Protein AF-A0A969EP41-F1 (afdb_monomer)

Structure (mmCIF, N/CA/C/O backbone):
data_AF-A0A969EP41-F1
#
_entry.id   AF-A0A969EP41-F1
#
loop_
_atom_site.group_PDB
_atom_site.id
_atom_site.type_symbol
_atom_site.label_atom_id
_atom_site.label_alt_id
_atom_site.label_comp_id
_atom_site.label_asym_id
_atom_site.label_entity_id
_atom_site.label_seq_id
_atom_site.pdbx_PDB_ins_code
_atom_site.Cartn_x
_atom_site.Cartn_y
_atom_site.Cartn_z
_atom_site.occupancy
_atom_site.B_iso_or_equiv
_atom_site.auth_seq_id
_atom_site.auth_comp_id
_atom_site.auth_asym_id
_atom_site.auth_atom_id
_atom_site.pdbx_PDB_model_num
ATOM 1 N N . MET A 1 1 ? 25.577 -74.119 0.176 1.00 43.66 1 MET A N 1
ATOM 2 C CA . MET A 1 1 ? 25.840 -73.983 -1.274 1.00 43.66 1 MET A CA 1
ATOM 3 C C . MET A 1 1 ? 24.649 -73.239 -1.856 1.00 43.66 1 MET A C 1
ATOM 5 O O . MET A 1 1 ? 23.566 -73.779 -1.738 1.00 43.66 1 MET A O 1
ATOM 9 N N . THR A 1 2 ? 24.688 -72.009 -2.362 1.00 47.88 2 THR A N 1
ATOM 10 C CA . THR A 1 2 ? 25.761 -71.086 -2.779 1.00 47.88 2 THR A CA 1
ATOM 11 C C . THR A 1 2 ? 25.109 -69.723 -3.093 1.00 47.88 2 THR A C 1
ATOM 13 O O . THR A 1 2 ? 24.023 -69.723 -3.662 1.00 47.88 2 THR A O 1
ATOM 16 N N . SER A 1 3 ? 25.811 -68.624 -2.759 1.00 49.38 3 SER A N 1
ATOM 17 C CA . SER A 1 3 ? 25.775 -67.254 -3.342 1.00 49.38 3 SER A CA 1
ATOM 18 C C . SER A 1 3 ? 24.434 -66.485 -3.396 1.00 49.38 3 SER A C 1
ATOM 20 O O . SER A 1 3 ? 23.527 -66.889 -4.106 1.00 49.38 3 SER A O 1
ATOM 22 N N . THR A 1 4 ? 24.200 -65.401 -2.642 1.00 57.12 4 THR A N 1
ATOM 23 C CA . THR A 1 4 ? 24.853 -64.065 -2.693 1.00 57.12 4 THR A CA 1
ATOM 24 C C . THR A 1 4 ? 24.477 -63.278 -3.964 1.00 57.12 4 THR A C 1
ATOM 26 O O . THR A 1 4 ? 24.918 -63.620 -5.052 1.00 57.12 4 THR A O 1
ATOM 29 N N . THR A 1 5 ? 23.698 -62.205 -3.740 1.00 60.78 5 THR A N 1
ATOM 30 C CA . THR A 1 5 ? 23.796 -60.851 -4.338 1.00 60.78 5 THR A CA 1
ATOM 31 C C . THR A 1 5 ? 23.328 -60.553 -5.774 1.00 60.78 5 THR A C 1
ATOM 33 O O . THR A 1 5 ? 23.633 -61.255 -6.723 1.00 60.78 5 THR A O 1
ATOM 36 N N . GLU A 1 6 ? 22.721 -59.360 -5.874 1.00 58.88 6 GLU A N 1
ATOM 37 C CA . GLU A 1 6 ? 22.673 -58.444 -7.031 1.00 58.88 6 GLU A CA 1
ATOM 38 C C . GLU A 1 6 ? 21.491 -58.543 -8.008 1.00 58.88 6 GLU A C 1
ATOM 40 O O . GLU A 1 6 ? 21.561 -59.180 -9.048 1.00 58.88 6 GLU A O 1
ATOM 45 N N . SER A 1 7 ? 20.448 -57.748 -7.738 1.00 52.47 7 SER A N 1
ATOM 46 C CA . SER A 1 7 ? 19.975 -56.747 -8.714 1.00 52.47 7 SER A CA 1
ATOM 47 C C . SER A 1 7 ? 19.085 -55.706 -8.027 1.00 52.47 7 SER A C 1
ATOM 49 O O . SER A 1 7 ? 17.896 -55.550 -8.307 1.00 52.47 7 SER A O 1
ATOM 51 N N . PHE A 1 8 ? 19.695 -54.947 -7.116 1.00 61.31 8 PHE A N 1
ATOM 52 C CA . PHE A 1 8 ? 19.355 -53.536 -6.983 1.00 61.31 8 PHE A CA 1
ATOM 53 C C . PHE A 1 8 ? 19.755 -52.868 -8.309 1.00 61.31 8 PHE A C 1
ATOM 55 O O . PHE A 1 8 ? 20.873 -52.392 -8.473 1.00 61.31 8 PHE A O 1
ATOM 62 N N . SER A 1 9 ? 18.870 -52.917 -9.302 1.00 52.03 9 SER A N 1
ATOM 63 C CA . SER A 1 9 ? 19.059 -52.264 -10.597 1.00 52.03 9 SER A CA 1
ATOM 64 C C . SER A 1 9 ? 18.067 -51.118 -10.702 1.00 52.03 9 SER A C 1
ATOM 66 O O . SER A 1 9 ? 16.950 -51.266 -11.182 1.00 52.03 9 SER A O 1
ATOM 68 N N . ALA A 1 10 ? 18.506 -50.004 -10.120 1.00 52.06 10 ALA A N 1
ATOM 69 C CA . ALA A 1 10 ? 18.335 -48.635 -10.579 1.00 52.06 10 ALA A CA 1
ATOM 70 C C . ALA A 1 10 ? 17.121 -48.326 -11.477 1.00 52.06 10 ALA A C 1
ATOM 72 O O . ALA A 1 10 ? 17.062 -48.703 -12.642 1.00 52.06 10 ALA A O 1
ATOM 73 N N . 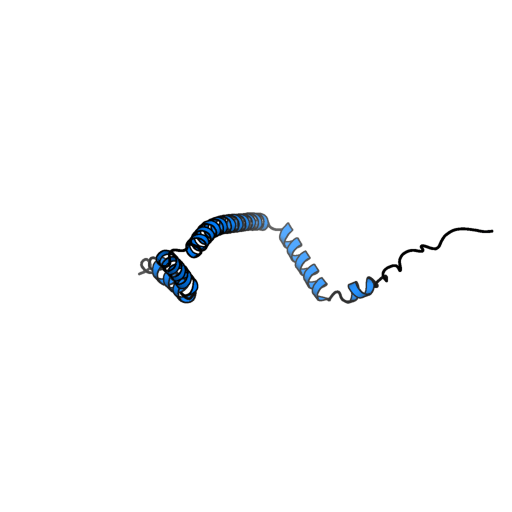THR A 1 11 ? 16.262 -47.456 -10.944 1.00 54.47 11 THR A N 1
ATOM 74 C CA . THR A 1 11 ? 15.884 -46.214 -11.630 1.00 54.47 11 THR A CA 1
ATOM 75 C C . THR A 1 11 ? 15.361 -46.395 -13.054 1.00 54.47 11 THR A C 1
ATOM 77 O O . THR A 1 11 ? 16.093 -46.242 -14.031 1.00 54.47 11 THR A O 1
ATOM 80 N N . GLY A 1 12 ? 14.047 -46.599 -13.173 1.00 50.59 12 GLY A N 1
ATOM 81 C CA . GLY A 1 12 ? 13.323 -46.256 -14.394 1.00 50.59 12 GLY A CA 1
ATOM 82 C C . GLY A 1 12 ? 13.562 -44.779 -14.703 1.00 50.59 12 GLY A C 1
ATOM 83 O O . GLY A 1 12 ? 12.968 -43.900 -14.079 1.00 50.59 12 GLY A O 1
ATOM 84 N N . ALA A 1 13 ? 14.508 -44.521 -15.605 1.00 59.84 13 ALA A N 1
ATOM 85 C CA . ALA A 1 13 ? 14.899 -43.194 -16.037 1.00 59.84 13 ALA A CA 1
ATOM 86 C C . ALA A 1 13 ? 13.652 -42.408 -16.480 1.00 59.84 13 ALA A C 1
ATOM 88 O O . ALA A 1 13 ? 12.840 -42.939 -17.246 1.00 59.84 13 ALA A O 1
ATOM 89 N N . PRO A 1 14 ? 13.465 -41.158 -16.018 1.00 55.06 14 PRO A N 1
ATOM 90 C CA . PRO A 1 14 ? 12.343 -40.351 -16.458 1.00 55.06 14 PRO A CA 1
ATOM 91 C C . PRO A 1 14 ? 12.447 -40.156 -17.968 1.00 55.06 14 PRO A C 1
ATOM 93 O O . PRO A 1 14 ? 13.471 -39.710 -18.488 1.00 55.06 14 PRO A O 1
ATOM 96 N N . ALA A 1 15 ? 11.367 -40.533 -18.651 1.00 59.50 15 ALA A N 1
ATOM 97 C CA . ALA A 1 15 ? 11.168 -40.381 -20.077 1.00 59.50 15 ALA A CA 1
ATOM 98 C C . ALA A 1 15 ? 11.747 -39.050 -20.570 1.00 59.50 15 ALA A C 1
ATOM 100 O O . ALA A 1 15 ? 11.365 -37.974 -20.100 1.00 59.50 15 ALA A O 1
ATOM 101 N N . SER A 1 16 ? 12.649 -39.131 -21.543 1.00 59.22 16 SER A N 1
ATOM 102 C CA . SER A 1 16 ? 13.111 -38.001 -22.334 1.00 59.22 16 SER A CA 1
ATOM 103 C C . SER A 1 16 ? 11.921 -37.419 -23.104 1.00 59.22 16 SER A C 1
ATOM 105 O O . SER A 1 16 ? 11.683 -37.710 -24.274 1.00 59.22 16 SER A O 1
ATOM 107 N N . ARG A 1 17 ? 11.119 -36.585 -22.430 1.00 61.53 17 ARG A N 1
ATOM 108 C CA . ARG A 1 17 ? 10.089 -35.759 -23.059 1.00 61.53 17 ARG A CA 1
ATOM 109 C C . ARG A 1 17 ? 10.796 -34.814 -24.024 1.00 61.53 17 ARG A C 1
ATOM 111 O O . ARG A 1 17 ? 11.394 -33.817 -23.638 1.00 61.53 17 ARG A O 1
ATOM 118 N N . SER A 1 18 ? 10.770 -35.229 -25.282 1.00 60.41 18 SER A N 1
ATOM 119 C CA . SER A 1 18 ? 11.241 -34.565 -26.488 1.00 60.41 18 SER A CA 1
ATOM 120 C C . SER A 1 18 ? 11.282 -33.036 -26.375 1.00 60.41 18 SER A C 1
ATOM 122 O O . SER A 1 18 ? 10.255 -32.370 -26.508 1.00 60.41 18 SER A O 1
ATOM 124 N N . ARG A 1 19 ? 12.489 -32.474 -26.204 1.00 61.19 19 ARG A N 1
ATOM 125 C CA . ARG A 1 19 ? 12.775 -31.026 -26.304 1.00 61.19 19 ARG A CA 1
ATOM 126 C C . ARG A 1 19 ? 12.154 -30.390 -27.553 1.00 61.19 19 ARG A C 1
ATOM 128 O O . ARG A 1 19 ? 11.793 -29.223 -27.529 1.00 61.19 19 ARG A O 1
ATOM 135 N N . SER A 1 20 ? 11.979 -31.159 -28.626 1.00 58.56 20 SER A N 1
ATOM 136 C CA . SER A 1 20 ? 11.368 -30.688 -29.870 1.00 58.56 20 SER A CA 1
ATOM 137 C C . SER A 1 20 ? 9.868 -30.381 -29.772 1.00 58.56 20 SER A C 1
ATOM 139 O O . SER A 1 20 ? 9.412 -29.515 -30.507 1.00 58.56 20 SER A O 1
ATOM 141 N N . LYS A 1 21 ? 9.101 -31.004 -28.858 1.00 57.75 21 LYS A N 1
ATOM 142 C CA . LYS A 1 21 ? 7.691 -30.617 -28.629 1.00 57.75 21 LYS A CA 1
ATOM 143 C C . LYS A 1 21 ? 7.580 -29.312 -27.833 1.00 57.75 21 LYS A C 1
ATOM 145 O O . LYS A 1 21 ? 6.736 -28.493 -28.160 1.00 57.75 21 LYS A O 1
ATOM 150 N N . LEU A 1 22 ? 8.500 -29.076 -26.891 1.00 60.62 22 LEU A N 1
ATOM 151 C CA . LEU A 1 22 ? 8.614 -27.801 -26.163 1.00 60.62 22 LEU A CA 1
ATOM 152 C C . LEU A 1 22 ? 8.978 -26.634 -27.091 1.00 60.62 22 LEU A C 1
ATOM 154 O O . LEU A 1 22 ? 8.510 -25.523 -26.890 1.00 60.62 22 LEU A O 1
ATOM 158 N N . LEU A 1 23 ? 9.801 -26.894 -28.113 1.00 59.53 23 LEU A N 1
ATOM 159 C CA . LEU A 1 23 ? 10.196 -25.900 -29.115 1.00 59.53 23 LEU A CA 1
ATOM 160 C C . LEU A 1 23 ? 9.121 -25.675 -30.194 1.00 59.53 23 LEU A C 1
ATOM 162 O O . LEU A 1 23 ? 9.092 -24.608 -30.793 1.00 59.53 23 LEU A O 1
ATOM 166 N N . ALA A 1 24 ? 8.245 -26.657 -30.436 1.00 62.44 24 ALA A N 1
ATOM 167 C CA . ALA A 1 24 ? 7.124 -26.547 -31.375 1.00 62.44 24 ALA A CA 1
ATOM 168 C C . ALA A 1 24 ? 5.872 -25.897 -30.754 1.00 62.44 24 ALA A C 1
ATOM 170 O O . ALA A 1 24 ? 5.048 -25.346 -31.477 1.00 62.44 24 ALA A O 1
ATOM 171 N N . GLU A 1 25 ? 5.741 -25.927 -29.425 1.00 66.94 25 GLU A N 1
ATOM 172 C CA . GLU A 1 25 ? 4.751 -25.140 -28.676 1.00 66.94 25 GLU A CA 1
ATOM 173 C C . GLU A 1 25 ? 5.189 -23.686 -28.460 1.00 66.94 25 GLU A C 1
ATOM 175 O O . GLU A 1 25 ? 4.396 -22.893 -27.953 1.00 66.94 25 GLU A O 1
ATOM 180 N N . LEU A 1 26 ? 6.420 -23.314 -28.849 1.00 67.06 26 LEU A N 1
ATOM 181 C CA . LEU A 1 26 ? 6.855 -21.924 -28.791 1.00 67.06 26 LEU A CA 1
ATOM 182 C C . LEU A 1 26 ? 6.025 -21.109 -29.780 1.00 67.06 26 LEU A C 1
ATOM 184 O O . LEU A 1 26 ? 6.107 -21.300 -30.996 1.00 67.06 26 LEU A O 1
ATOM 188 N N . PRO A 1 27 ? 5.205 -20.193 -29.274 1.00 80.81 27 PRO A N 1
ATOM 189 C CA . PRO A 1 27 ? 4.239 -19.538 -30.113 1.00 80.81 27 PRO A CA 1
ATOM 190 C C . PRO A 1 27 ? 4.929 -18.408 -30.893 1.00 80.81 27 PRO A C 1
ATOM 192 O O . PRO A 1 27 ? 5.805 -17.720 -30.379 1.00 80.81 27 PRO A O 1
ATOM 195 N N . TRP A 1 28 ? 4.557 -18.212 -32.159 1.00 77.06 28 TRP A N 1
ATOM 196 C CA . TRP A 1 28 ? 5.241 -17.310 -33.104 1.00 77.06 28 TRP A CA 1
ATOM 197 C C . TRP A 1 28 ? 5.342 -15.843 -32.638 1.00 77.06 28 TRP A C 1
ATOM 199 O O . TRP A 1 28 ? 6.249 -15.122 -33.048 1.00 77.06 28 TRP A O 1
ATOM 209 N N . TRP A 1 29 ? 4.468 -15.406 -31.728 1.00 80.25 29 TRP A N 1
ATOM 210 C CA . TRP A 1 29 ? 4.566 -14.097 -31.075 1.00 80.25 29 TRP A CA 1
ATOM 211 C C . TRP A 1 29 ? 5.815 -13.951 -30.194 1.00 80.25 29 TRP A C 1
ATOM 213 O O . TRP A 1 29 ? 6.258 -12.830 -29.969 1.00 80.25 29 TRP A O 1
ATOM 223 N N . ALA A 1 30 ? 6.445 -15.045 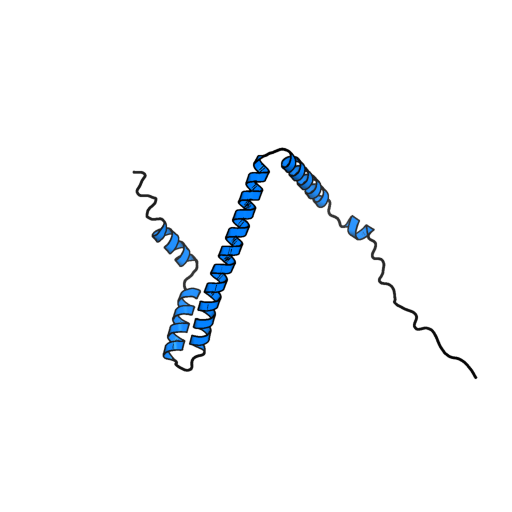-29.758 1.00 80.69 30 ALA A N 1
ATOM 224 C CA . ALA A 1 30 ? 7.743 -15.009 -29.088 1.00 80.69 30 ALA A CA 1
ATOM 225 C C . ALA A 1 30 ? 8.827 -14.405 -29.992 1.00 80.69 30 ALA A C 1
ATOM 227 O O . ALA A 1 30 ? 9.658 -13.639 -29.515 1.00 80.69 30 ALA A O 1
ATOM 228 N N . PHE A 1 31 ? 8.780 -14.656 -31.305 1.00 84.75 31 PHE A N 1
ATOM 229 C CA . PHE A 1 31 ? 9.674 -13.991 -32.254 1.00 84.75 31 PHE A CA 1
ATOM 230 C C . PHE A 1 31 ? 9.364 -12.500 -32.392 1.00 84.75 31 PHE A C 1
ATOM 232 O O . PHE A 1 31 ? 10.297 -11.710 -32.484 1.00 84.75 31 PHE A O 1
ATOM 239 N N . LEU A 1 32 ? 8.088 -12.093 -32.343 1.00 82.69 32 LEU A N 1
ATOM 240 C CA . LEU A 1 32 ? 7.719 -10.671 -32.299 1.00 82.69 32 LEU A CA 1
ATOM 241 C C . LEU A 1 32 ? 8.214 -9.995 -31.016 1.00 82.69 32 LEU A C 1
ATOM 243 O O . LEU A 1 32 ? 8.721 -8.882 -31.087 1.00 82.69 32 LEU A O 1
ATOM 247 N N . ILE A 1 33 ? 8.126 -10.665 -29.864 1.00 83.12 33 ILE A N 1
ATOM 248 C CA . ILE A 1 33 ? 8.677 -10.169 -28.595 1.00 83.12 33 ILE A CA 1
ATOM 249 C C . ILE A 1 33 ? 10.201 -10.083 -28.659 1.00 83.12 33 ILE A C 1
ATOM 251 O O . ILE A 1 33 ? 10.765 -9.100 -28.191 1.00 83.12 33 ILE A O 1
ATOM 255 N N . ILE A 1 34 ? 10.873 -11.067 -29.261 1.00 84.44 34 ILE A N 1
ATOM 256 C CA . ILE A 1 34 ? 12.327 -11.037 -29.452 1.00 84.44 34 ILE A CA 1
ATOM 257 C C . ILE A 1 34 ? 12.713 -9.890 -30.393 1.00 84.44 34 ILE A C 1
ATOM 259 O O . ILE A 1 34 ? 13.608 -9.125 -30.061 1.00 84.44 34 ILE A O 1
ATOM 263 N N . LEU A 1 35 ? 12.017 -9.708 -31.518 1.00 84.25 35 LEU A N 1
ATOM 264 C CA . LEU A 1 35 ? 12.265 -8.617 -32.464 1.00 84.25 35 LEU A CA 1
ATOM 265 C C . LEU A 1 35 ? 12.005 -7.244 -31.826 1.00 84.25 35 LEU A C 1
ATOM 267 O O . LEU A 1 35 ? 12.813 -6.332 -31.977 1.00 84.25 35 LEU A O 1
ATOM 271 N N . ALA A 1 36 ? 10.910 -7.102 -31.078 1.00 81.06 36 ALA A N 1
ATOM 272 C CA . ALA A 1 36 ? 10.576 -5.881 -30.351 1.00 81.06 36 ALA A CA 1
ATOM 273 C C . ALA A 1 36 ? 11.576 -5.600 -29.220 1.00 81.06 36 ALA A C 1
ATOM 275 O O . ALA A 1 36 ? 11.991 -4.459 -29.036 1.00 81.06 36 ALA A O 1
ATOM 276 N N . GLY A 1 37 ? 12.009 -6.636 -28.499 1.00 78.25 37 GLY A N 1
ATOM 277 C CA . GLY A 1 37 ? 13.040 -6.548 -27.469 1.00 78.25 37 GLY A CA 1
ATOM 278 C C . GLY A 1 37 ? 14.390 -6.142 -28.050 1.00 78.25 37 GLY A C 1
ATOM 279 O O . GLY A 1 37 ? 15.050 -5.262 -27.513 1.00 78.25 37 GLY A O 1
ATOM 280 N N . VAL A 1 38 ? 14.768 -6.705 -29.197 1.00 78.62 38 VAL A N 1
ATOM 281 C CA . VAL A 1 38 ? 15.969 -6.317 -29.942 1.00 78.62 38 VAL A CA 1
ATOM 282 C C . VAL A 1 38 ? 15.850 -4.874 -30.443 1.00 78.62 38 VAL A C 1
ATOM 284 O O . VAL A 1 38 ? 16.790 -4.107 -30.280 1.00 78.62 38 VAL A O 1
ATOM 287 N N . GLY A 1 39 ? 14.689 -4.457 -30.957 1.00 76.62 39 GLY A N 1
ATOM 288 C CA . GLY A 1 39 ? 14.413 -3.065 -31.327 1.00 76.62 39 GLY A CA 1
ATOM 289 C C . GLY A 1 39 ? 14.527 -2.096 -30.146 1.00 76.62 39 GLY A C 1
ATOM 290 O O . GLY A 1 39 ? 15.110 -1.023 -30.289 1.00 76.62 39 GLY A O 1
ATOM 291 N N . LEU A 1 40 ? 14.051 -2.487 -28.961 1.00 69.75 40 LEU A N 1
ATOM 292 C CA . LEU A 1 40 ? 14.269 -1.737 -27.722 1.00 69.75 40 LEU A CA 1
ATOM 293 C C . LEU A 1 40 ? 15.755 -1.656 -27.376 1.00 69.75 40 LEU A C 1
ATOM 295 O O . LEU A 1 40 ? 16.246 -0.562 -27.135 1.00 69.75 40 LEU A O 1
ATOM 299 N N . VAL A 1 41 ? 16.488 -2.771 -27.418 1.00 69.06 41 VAL A N 1
ATOM 300 C CA . VAL A 1 41 ? 17.932 -2.800 -27.133 1.00 69.06 41 VAL A CA 1
ATOM 301 C C . VAL A 1 41 ? 18.726 -1.949 -28.133 1.00 69.06 41 VAL A C 1
ATOM 303 O O . VAL A 1 41 ? 19.664 -1.263 -27.740 1.00 69.06 41 VAL A O 1
ATOM 306 N N . TYR A 1 42 ? 18.333 -1.921 -29.408 1.00 70.69 42 TYR A N 1
ATOM 307 C CA . TYR A 1 42 ? 18.942 -1.031 -30.397 1.00 70.69 42 TYR A CA 1
ATOM 308 C C . TYR A 1 42 ? 18.703 0.445 -30.059 1.00 70.69 42 TYR A C 1
ATOM 310 O O . TYR A 1 42 ? 19.650 1.223 -30.077 1.00 70.69 42 TYR A O 1
ATOM 318 N N . ASN A 1 43 ? 17.480 0.822 -29.666 1.00 61.84 43 ASN A N 1
ATOM 319 C CA . ASN A 1 43 ? 17.190 2.185 -29.205 1.00 61.84 43 ASN A CA 1
ATOM 320 C C . ASN A 1 43 ? 17.891 2.524 -27.871 1.00 61.84 43 ASN A C 1
ATOM 322 O O . ASN A 1 43 ? 18.250 3.674 -27.642 1.00 61.84 43 ASN A O 1
ATOM 326 N N . PHE A 1 44 ? 18.135 1.534 -27.007 1.00 59.84 44 PHE A N 1
ATOM 327 C CA . PHE A 1 44 ? 18.846 1.701 -25.73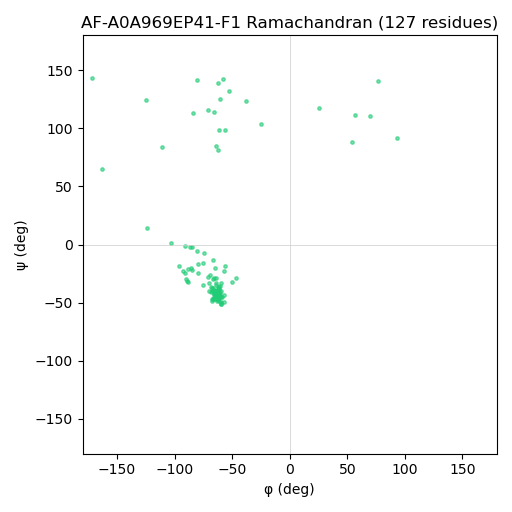2 1.00 59.84 44 PHE A CA 1
ATOM 328 C C . PHE A 1 44 ? 20.318 2.088 -25.899 1.00 59.84 44 PHE A C 1
ATOM 330 O O . PHE A 1 44 ? 20.879 2.713 -25.004 1.00 59.84 44 PHE A O 1
ATOM 337 N N . ILE A 1 45 ? 20.962 1.681 -26.996 1.00 60.06 45 ILE A N 1
ATOM 338 C CA . ILE A 1 45 ? 22.399 1.910 -27.209 1.00 60.06 45 ILE A CA 1
ATOM 339 C C . ILE A 1 45 ? 22.655 3.296 -27.830 1.00 60.06 45 ILE A C 1
ATOM 341 O O . ILE A 1 45 ? 23.762 3.817 -27.721 1.00 60.06 45 ILE A O 1
ATOM 345 N N . THR A 1 46 ? 21.648 3.917 -28.455 1.00 64.12 46 THR A N 1
ATOM 346 C CA . THR A 1 46 ? 21.832 5.109 -29.302 1.00 64.12 46 THR A CA 1
ATOM 347 C C . THR A 1 46 ? 21.591 6.458 -28.603 1.00 64.12 46 THR A C 1
ATOM 349 O O . THR A 1 46 ? 22.106 7.455 -29.099 1.00 64.12 46 THR A O 1
ATOM 352 N N . ASP A 1 47 ? 20.906 6.533 -27.451 1.00 52.41 47 ASP A N 1
ATOM 353 C CA . ASP A 1 47 ? 20.514 7.828 -26.852 1.00 52.41 47 ASP A CA 1
ATOM 354 C C . ASP A 1 47 ? 20.969 8.044 -25.388 1.00 52.41 47 ASP A C 1
ATOM 356 O O . ASP A 1 47 ? 20.582 7.307 -24.475 1.00 52.41 47 ASP A O 1
ATOM 360 N N . GLU A 1 48 ? 21.702 9.143 -25.127 1.00 59.66 48 GLU A N 1
ATOM 361 C CA . GLU A 1 48 ? 22.117 9.624 -23.784 1.00 59.66 48 GLU A CA 1
ATOM 362 C C . GLU A 1 48 ? 20.933 9.853 -22.821 1.00 59.66 48 GLU A C 1
ATOM 364 O O . GLU A 1 48 ? 21.088 9.890 -21.595 1.00 59.66 48 GLU A O 1
ATOM 369 N N . THR A 1 49 ? 19.724 9.973 -23.368 1.00 57.56 49 THR A N 1
ATOM 370 C CA . THR A 1 49 ? 18.465 10.140 -22.635 1.00 57.56 49 THR A CA 1
ATOM 371 C C . THR A 1 49 ? 18.121 8.917 -21.771 1.00 57.56 49 THR A C 1
ATOM 373 O O . THR A 1 49 ? 17.518 9.069 -20.705 1.00 57.56 49 THR A O 1
ATOM 376 N N . TYR A 1 50 ? 18.550 7.708 -22.154 1.00 56.09 50 TYR A N 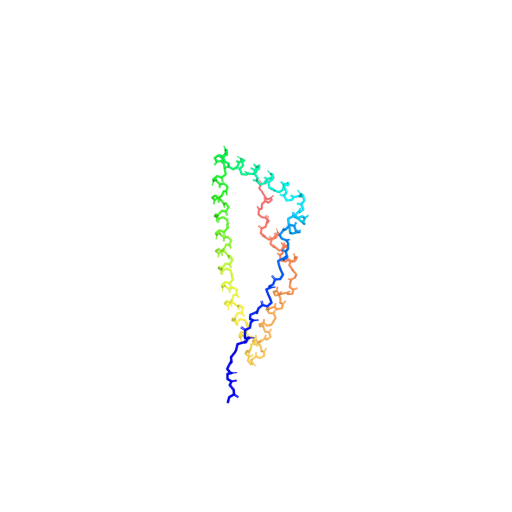1
ATOM 377 C CA . TYR A 1 50 ? 18.189 6.472 -21.451 1.00 56.09 50 TYR A CA 1
ATOM 378 C C . TYR A 1 50 ? 18.846 6.346 -20.060 1.00 56.09 50 TYR A C 1
ATOM 380 O O . TYR A 1 50 ? 18.206 5.896 -19.107 1.00 56.09 50 TYR A O 1
ATOM 388 N N . ASN A 1 51 ? 20.068 6.866 -19.887 1.00 59.78 51 ASN A N 1
ATOM 389 C CA . ASN A 1 51 ? 20.754 6.901 -18.586 1.00 59.78 51 ASN A CA 1
ATOM 390 C C . ASN A 1 51 ? 20.020 7.770 -17.552 1.00 59.78 51 ASN A C 1
ATOM 392 O O . ASN A 1 51 ? 19.998 7.440 -16.364 1.00 59.78 51 ASN A O 1
ATOM 396 N N . LYS A 1 52 ? 19.365 8.853 -17.993 1.00 60.16 52 LYS A N 1
ATOM 397 C CA . LYS A 1 52 ? 18.540 9.695 -17.112 1.00 60.16 52 LYS A CA 1
ATOM 398 C C . LYS A 1 52 ? 17.265 8.970 -16.688 1.00 60.16 52 LYS A C 1
ATOM 400 O O . LYS A 1 52 ? 16.893 9.029 -15.523 1.00 60.16 52 LYS A O 1
ATOM 405 N N . ILE A 1 53 ? 16.642 8.228 -17.603 1.00 63.94 53 ILE 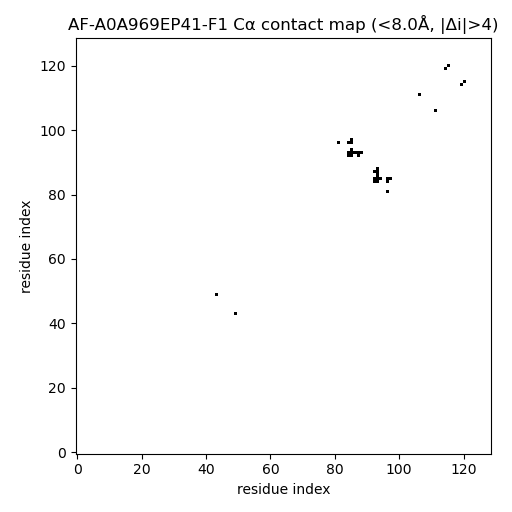A N 1
ATOM 406 C CA . ILE A 1 53 ? 15.415 7.474 -17.329 1.00 63.94 53 ILE A CA 1
ATOM 407 C C . ILE A 1 53 ? 15.690 6.336 -16.339 1.00 63.94 53 ILE A C 1
ATOM 409 O O . ILE A 1 53 ? 14.972 6.229 -15.351 1.00 63.94 53 ILE A O 1
ATOM 413 N N . ILE A 1 54 ? 16.745 5.531 -16.523 1.00 61.62 54 ILE A N 1
ATOM 414 C CA . ILE A 1 54 ? 17.079 4.464 -15.558 1.00 61.62 54 ILE A CA 1
ATOM 415 C C . ILE A 1 54 ? 17.434 5.047 -14.186 1.00 61.62 54 ILE A C 1
ATOM 417 O O . ILE A 1 54 ? 16.997 4.506 -13.171 1.00 61.62 54 ILE A O 1
ATOM 421 N N . GLY A 1 55 ? 18.183 6.155 -14.140 1.00 65.94 55 GLY A N 1
ATOM 422 C CA . GLY A 1 55 ? 18.513 6.836 -12.887 1.00 65.94 55 GLY A CA 1
ATOM 423 C C . GLY A 1 55 ? 17.262 7.292 -12.131 1.00 65.94 55 GLY A C 1
ATOM 424 O O . GLY A 1 55 ? 17.090 6.961 -10.958 1.00 65.94 55 GLY A O 1
ATOM 425 N N . THR A 1 56 ? 16.337 7.964 -12.819 1.00 69.12 56 THR A N 1
ATOM 426 C CA . THR A 1 56 ? 15.071 8.422 -12.229 1.00 69.12 56 THR A CA 1
ATOM 427 C C . THR A 1 56 ? 14.135 7.262 -11.864 1.00 69.12 56 THR A C 1
ATOM 429 O O . THR A 1 56 ? 13.489 7.306 -10.816 1.00 69.12 56 THR A O 1
ATOM 432 N N . LEU A 1 57 ? 14.075 6.191 -12.665 1.00 73.25 57 LEU A N 1
ATOM 433 C CA . LEU A 1 57 ? 13.285 4.994 -12.342 1.00 73.25 57 LEU A CA 1
ATOM 434 C C . LEU A 1 57 ? 13.842 4.266 -11.115 1.00 73.25 57 LEU A C 1
ATOM 436 O O . LEU A 1 57 ? 13.072 3.873 -10.240 1.00 73.25 57 LEU A O 1
ATOM 440 N N . GLY A 1 58 ? 15.163 4.111 -11.020 1.00 75.94 58 GLY A N 1
ATOM 441 C CA . GLY A 1 58 ? 15.818 3.504 -9.861 1.00 75.94 58 GLY A CA 1
ATOM 442 C C . GLY A 1 58 ? 15.577 4.300 -8.578 1.00 75.94 58 GLY A C 1
ATOM 443 O O . GLY A 1 58 ? 15.321 3.720 -7.521 1.00 75.94 58 GLY A O 1
ATOM 444 N N . GLU A 1 59 ? 15.577 5.629 -8.672 1.00 78.31 59 GLU A N 1
ATOM 445 C CA . GLU A 1 59 ? 15.261 6.509 -7.548 1.00 78.31 59 GLU A CA 1
ATOM 446 C C . GLU A 1 59 ? 13.786 6.407 -7.126 1.00 78.31 59 GLU A C 1
ATOM 448 O O . GLU A 1 59 ? 13.494 6.308 -5.932 1.00 78.31 59 GLU A O 1
ATOM 453 N N . GLY A 1 60 ? 12.863 6.303 -8.086 1.00 83.94 60 GLY A N 1
ATOM 454 C CA . GLY A 1 60 ? 11.449 6.022 -7.824 1.00 83.94 60 GLY A CA 1
ATOM 455 C C . GLY A 1 60 ? 11.227 4.669 -7.138 1.00 83.94 60 GLY A C 1
ATOM 456 O O . GLY A 1 60 ? 10.522 4.592 -6.129 1.00 83.94 60 GLY A O 1
ATOM 457 N N . VAL A 1 61 ? 11.881 3.602 -7.612 1.00 88.50 61 VAL A N 1
ATOM 458 C CA . VAL A 1 61 ? 11.828 2.272 -6.974 1.00 88.50 61 VAL A CA 1
ATOM 459 C C . VAL A 1 61 ? 12.348 2.345 -5.540 1.00 88.50 61 VAL A C 1
ATOM 461 O O . VAL A 1 61 ? 11.699 1.847 -4.621 1.00 88.50 61 VAL A O 1
ATOM 464 N N . ARG A 1 62 ? 13.469 3.032 -5.307 1.00 86.12 62 ARG A N 1
ATOM 465 C CA . ARG A 1 62 ? 14.008 3.220 -3.956 1.00 86.12 62 ARG A CA 1
ATOM 466 C C . ARG A 1 62 ? 13.039 3.987 -3.054 1.00 86.12 62 ARG A C 1
ATOM 468 O O . ARG A 1 62 ? 12.840 3.582 -1.910 1.00 86.12 62 ARG A O 1
ATOM 475 N N . LEU A 1 63 ? 12.411 5.051 -3.554 1.00 91.12 63 LEU A N 1
ATOM 476 C CA . LEU A 1 63 ? 11.425 5.821 -2.797 1.00 91.12 63 LEU A CA 1
ATOM 477 C 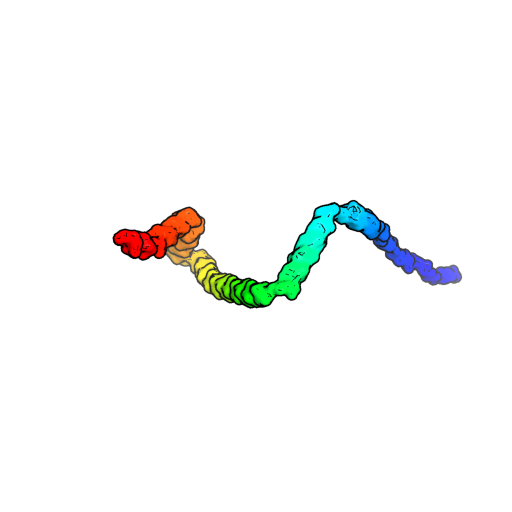C . LEU A 1 63 ? 10.204 4.970 -2.430 1.00 91.12 63 LEU A C 1
ATOM 479 O O . LEU A 1 63 ? 9.801 4.963 -1.271 1.00 91.12 63 LEU A O 1
ATOM 483 N N . THR A 1 64 ? 9.647 4.212 -3.380 1.00 93.88 64 THR A N 1
ATOM 484 C CA . THR A 1 64 ? 8.506 3.317 -3.112 1.00 93.88 64 THR A CA 1
ATOM 485 C C . THR A 1 64 ? 8.857 2.224 -2.107 1.00 93.88 64 THR A C 1
ATOM 487 O O . THR A 1 64 ? 8.060 1.951 -1.210 1.00 93.88 64 THR A O 1
ATOM 490 N N . ALA A 1 65 ? 10.058 1.646 -2.192 1.00 94.12 65 ALA A N 1
ATOM 491 C CA . ALA A 1 65 ? 10.529 0.642 -1.247 1.00 94.12 65 ALA A CA 1
ATOM 492 C C . ALA A 1 65 ? 10.649 1.217 0.172 1.00 94.12 65 ALA A C 1
ATOM 494 O O . ALA A 1 65 ? 10.111 0.640 1.117 1.00 94.12 65 ALA A O 1
ATOM 495 N N . ILE A 1 66 ? 11.292 2.381 0.321 1.00 94.06 66 ILE A N 1
ATOM 496 C CA . ILE A 1 66 ? 11.444 3.050 1.621 1.00 94.06 66 ILE A CA 1
ATOM 497 C C . ILE A 1 66 ? 10.077 3.459 2.181 1.00 94.06 66 ILE A C 1
ATOM 499 O O . ILE A 1 66 ? 9.807 3.209 3.353 1.00 94.06 66 ILE A O 1
ATOM 503 N N . ALA A 1 67 ? 9.206 4.046 1.356 1.00 95.06 67 ALA A N 1
ATOM 504 C CA . ALA A 1 67 ? 7.871 4.478 1.764 1.00 95.06 67 ALA A CA 1
ATOM 505 C C . ALA A 1 67 ? 6.981 3.300 2.181 1.00 95.06 67 ALA A C 1
ATOM 507 O O . ALA A 1 67 ? 6.277 3.379 3.185 1.00 95.06 67 ALA A O 1
ATOM 508 N N . THR A 1 68 ? 7.036 2.186 1.448 1.00 95.75 68 THR A N 1
ATOM 509 C CA . THR A 1 68 ? 6.274 0.977 1.789 1.00 95.75 68 THR A CA 1
ATOM 510 C C . THR A 1 68 ? 6.776 0.389 3.100 1.00 95.75 68 THR A C 1
ATOM 512 O O . THR A 1 68 ? 5.976 0.080 3.980 1.00 95.75 68 THR A O 1
ATOM 515 N N . LEU A 1 69 ? 8.096 0.271 3.266 1.00 97.00 69 LEU A N 1
ATOM 516 C CA . LEU A 1 69 ? 8.683 -0.311 4.468 1.00 97.00 69 LEU A CA 1
ATOM 517 C C . LEU A 1 69 ? 8.403 0.539 5.717 1.00 97.00 69 LEU A C 1
ATOM 519 O O . LEU A 1 69 ? 8.063 -0.008 6.769 1.00 97.00 69 LEU A O 1
ATOM 523 N N . SER A 1 70 ? 8.502 1.867 5.609 1.00 96.31 70 SER A N 1
ATOM 524 C CA . SER A 1 70 ? 8.222 2.778 6.722 1.00 96.31 70 SER A CA 1
ATOM 525 C C . SER A 1 70 ? 6.739 2.777 7.101 1.00 96.31 70 SER A C 1
ATOM 527 O O . SER A 1 70 ? 6.410 2.605 8.278 1.00 96.31 70 SER A O 1
ATOM 529 N N . ALA A 1 71 ? 5.840 2.870 6.117 1.00 95.88 71 ALA A N 1
ATOM 530 C CA . ALA A 1 71 ? 4.398 2.829 6.341 1.00 95.88 71 ALA A CA 1
ATOM 531 C C . ALA A 1 71 ? 3.958 1.490 6.945 1.00 95.88 71 ALA A C 1
ATOM 533 O O . ALA A 1 71 ? 3.190 1.466 7.908 1.00 95.88 71 ALA A O 1
ATOM 534 N N . TYR A 1 72 ? 4.483 0.376 6.430 1.00 96.19 72 TYR A N 1
ATOM 535 C CA . TYR A 1 72 ? 4.179 -0.956 6.946 1.00 96.19 72 TYR A CA 1
ATOM 536 C C . TYR A 1 72 ? 4.651 -1.126 8.392 1.00 96.19 72 TYR A C 1
ATOM 538 O O . TYR A 1 72 ? 3.908 -1.637 9.227 1.00 96.19 72 TYR A O 1
ATOM 546 N N . SER A 1 73 ? 5.844 -0.628 8.722 1.00 97.06 73 SER A N 1
ATOM 547 C CA . SER A 1 73 ? 6.365 -0.675 10.092 1.00 97.06 73 SER A CA 1
ATOM 548 C C . SER A 1 73 ? 5.458 0.078 11.073 1.00 97.06 73 SER A C 1
ATOM 550 O O . SER A 1 73 ? 5.118 -0.453 12.129 1.00 97.06 73 SER A O 1
ATOM 552 N N . MET A 1 74 ? 4.992 1.279 10.712 1.00 95.38 74 MET A N 1
ATOM 553 C CA . MET A 1 74 ? 4.036 2.037 11.532 1.00 95.38 74 MET A CA 1
ATOM 554 C C . MET A 1 74 ? 2.679 1.333 11.646 1.00 95.38 74 MET A C 1
ATOM 556 O O . MET A 1 74 ? 2.111 1.253 12.736 1.00 95.38 74 MET A O 1
ATOM 560 N N . ALA A 1 75 ? 2.171 0.791 10.537 1.00 93.88 75 ALA A N 1
ATOM 561 C CA . ALA A 1 75 ? 0.909 0.062 10.510 1.00 93.88 75 ALA A CA 1
ATOM 562 C C . ALA A 1 75 ? 0.946 -1.181 11.411 1.00 93.88 75 ALA A C 1
ATOM 564 O O . ALA A 1 75 ? -0.035 -1.458 12.098 1.00 93.88 75 ALA A O 1
ATOM 565 N N . LEU A 1 76 ? 2.075 -1.896 11.459 1.00 95.12 76 LEU A N 1
ATOM 566 C CA . LEU A 1 76 ? 2.265 -3.036 12.354 1.00 95.12 76 LEU A CA 1
ATOM 567 C C . LEU A 1 76 ? 2.225 -2.626 13.823 1.00 95.12 76 LEU A C 1
ATOM 569 O O . LEU A 1 76 ? 1.539 -3.282 14.601 1.00 95.12 76 LEU A O 1
ATOM 573 N N . VAL A 1 77 ? 2.917 -1.549 14.205 1.00 95.31 77 VAL A N 1
ATOM 574 C CA . VAL A 1 77 ? 2.907 -1.062 15.594 1.00 95.31 77 VAL A CA 1
ATOM 575 C C . VAL A 1 77 ? 1.482 -0.710 16.016 1.00 95.31 77 VAL A C 1
ATOM 577 O O . VAL A 1 77 ? 0.991 -1.231 17.014 1.00 95.31 77 VAL A O 1
ATOM 580 N N . LEU A 1 78 ? 0.785 0.102 15.217 1.00 90.12 78 LEU A N 1
ATOM 581 C CA . LEU A 1 78 ? -0.591 0.506 15.508 1.00 90.12 78 LEU A CA 1
ATOM 582 C C . LEU A 1 78 ? -1.548 -0.690 15.513 1.00 90.12 78 LEU A C 1
ATOM 584 O O . LEU A 1 78 ? -2.325 -0.856 16.452 1.00 90.12 78 LEU A O 1
ATOM 588 N N . GLY A 1 79 ? -1.463 -1.557 14.504 1.00 88.38 79 GLY A N 1
ATOM 589 C CA . GLY A 1 79 ? -2.291 -2.752 14.386 1.00 88.38 79 GLY A CA 1
ATOM 590 C C . GLY A 1 79 ? -2.094 -3.714 15.554 1.00 88.38 79 GLY A C 1
ATOM 591 O O . GLY A 1 79 ? -3.077 -4.223 16.093 1.00 88.38 79 GLY A O 1
ATOM 592 N N . LEU A 1 80 ? -0.850 -3.909 15.998 1.00 90.56 80 LEU A N 1
ATOM 593 C CA . LEU A 1 80 ? -0.528 -4.745 17.149 1.00 90.56 80 LEU A CA 1
ATOM 594 C C . LEU A 1 80 ? -1.065 -4.131 18.444 1.00 90.56 80 LEU A C 1
ATOM 596 O O . LEU A 1 80 ? -1.733 -4.825 19.207 1.00 90.56 80 LEU A O 1
ATOM 600 N N . THR A 1 81 ? -0.858 -2.832 18.677 1.00 87.25 81 THR A N 1
ATOM 601 C CA . THR A 1 81 ? -1.415 -2.144 19.851 1.00 87.25 81 THR A CA 1
ATOM 602 C C . THR A 1 81 ? -2.941 -2.240 19.882 1.00 87.25 81 THR A C 1
ATOM 604 O O . THR A 1 81 ? -3.515 -2.570 20.919 1.00 87.25 81 THR A O 1
ATOM 607 N N . THR A 1 82 ? -3.619 -2.018 18.752 1.00 84.31 82 THR A N 1
ATOM 608 C CA . THR A 1 82 ? -5.082 -2.137 18.660 1.00 84.31 82 THR A CA 1
ATOM 609 C C . THR A 1 82 ? -5.563 -3.581 18.840 1.00 84.31 82 THR A C 1
ATOM 611 O O . THR A 1 82 ? -6.587 -3.802 19.488 1.00 84.31 82 THR A O 1
ATOM 614 N N . ALA A 1 83 ? -4.841 -4.576 18.317 1.00 84.38 83 ALA A N 1
ATOM 615 C CA . ALA A 1 83 ? -5.169 -5.990 18.501 1.00 84.38 83 ALA A CA 1
ATOM 616 C C . ALA A 1 83 ? -5.041 -6.418 19.973 1.00 84.38 83 ALA A C 1
ATOM 618 O O . ALA A 1 83 ? -5.944 -7.056 20.515 1.00 84.38 83 ALA A O 1
ATOM 619 N N . LEU A 1 84 ? -3.966 -5.998 20.646 1.00 84.50 84 LEU A N 1
ATOM 620 C CA . LEU A 1 84 ? -3.766 -6.237 22.077 1.00 84.50 84 LEU A CA 1
ATOM 621 C C . LEU A 1 84 ? -4.841 -5.544 22.925 1.00 84.50 84 LEU A C 1
ATOM 623 O O . LEU A 1 84 ? -5.363 -6.134 23.869 1.00 84.50 84 LEU A O 1
ATOM 627 N N . MET A 1 85 ? -5.227 -4.321 22.556 1.00 80.25 85 MET A N 1
ATOM 628 C CA . MET A 1 85 ? -6.295 -3.575 23.225 1.00 80.25 85 MET A CA 1
ATOM 629 C C . MET A 1 85 ? -7.650 -4.296 23.144 1.00 80.25 85 MET A C 1
ATOM 631 O O . MET A 1 85 ? -8.397 -4.302 24.122 1.00 80.25 85 MET A O 1
ATOM 635 N N . GLN A 1 86 ? -7.952 -4.955 22.021 1.00 71.94 86 GLN A N 1
ATOM 636 C CA . GLN A 1 86 ? -9.178 -5.748 21.863 1.00 71.94 86 GLN A CA 1
ATOM 637 C C . GLN A 1 86 ? -9.185 -7.046 22.682 1.00 71.94 86 GLN A C 1
ATOM 639 O O . GLN A 1 86 ? -10.260 -7.502 23.074 1.00 71.94 86 GLN A O 1
ATOM 644 N N . LEU A 1 87 ? -8.015 -7.633 22.961 1.00 72.56 87 LEU A N 1
ATOM 645 C CA . LEU A 1 87 ? -7.895 -8.844 23.782 1.00 72.56 87 LEU A CA 1
ATOM 646 C C . LEU A 1 87 ? -8.073 -8.556 25.285 1.00 72.56 87 LEU A C 1
ATOM 648 O O . LEU A 1 87 ? -8.320 -9.468 26.075 1.00 72.56 87 LEU A O 1
ATOM 652 N N . SER A 1 88 ? -7.981 -7.286 25.688 1.00 71.88 88 SER A N 1
ATOM 653 C CA . SER A 1 88 ? -8.160 -6.872 27.077 1.00 71.88 88 SER A CA 1
ATOM 654 C C . SER A 1 88 ? -9.574 -7.172 27.594 1.00 71.88 88 SER A C 1
ATOM 656 O O . SER A 1 88 ? -10.581 -6.954 26.920 1.00 71.88 88 SER A O 1
ATOM 658 N N . ARG A 1 89 ? -9.652 -7.656 28.841 1.00 62.16 89 ARG A N 1
ATOM 659 C CA . ARG A 1 89 ? -10.884 -8.126 29.505 1.00 62.16 89 ARG A CA 1
ATOM 660 C C . ARG A 1 89 ? -11.905 -7.009 29.778 1.00 62.16 89 ARG A C 1
ATOM 662 O O . ARG A 1 89 ? -13.049 -7.304 30.115 1.00 62.16 89 ARG A O 1
ATOM 669 N N . ASN A 1 90 ? -11.501 -5.740 29.660 1.00 72.25 90 ASN A N 1
ATOM 670 C CA . ASN A 1 90 ? -12.350 -4.587 29.947 1.00 72.25 90 ASN A CA 1
ATOM 671 C C . ASN A 1 90 ? -13.229 -4.218 28.735 1.00 72.25 90 ASN A C 1
ATOM 673 O O . ASN A 1 90 ? -12.740 -3.766 27.699 1.00 72.25 90 ASN A O 1
ATOM 677 N N . VAL A 1 91 ? -14.544 -4.394 28.892 1.00 70.81 91 VAL A N 1
ATOM 678 C CA . VAL A 1 91 ? -15.562 -4.258 27.834 1.00 70.81 91 VAL A CA 1
ATOM 679 C C . VAL A 1 91 ? -15.576 -2.858 27.207 1.00 70.81 91 VAL A C 1
ATOM 681 O O . VAL A 1 91 ? -15.794 -2.733 26.005 1.00 70.81 91 VAL A O 1
ATOM 684 N N . ILE A 1 92 ? -15.284 -1.811 27.988 1.00 76.12 92 ILE A N 1
ATOM 685 C CA . ILE A 1 92 ? -15.279 -0.418 27.507 1.00 76.12 92 ILE A CA 1
ATOM 686 C C . ILE A 1 92 ? -14.134 -0.191 26.511 1.00 76.12 92 ILE A C 1
ATOM 688 O O . ILE A 1 92 ? -14.354 0.312 25.412 1.00 76.12 92 ILE A O 1
ATOM 692 N N . ILE A 1 93 ? -12.922 -0.620 26.869 1.00 74.75 93 ILE A N 1
ATOM 693 C CA . ILE A 1 93 ? -11.719 -0.475 26.034 1.00 74.75 93 ILE A CA 1
ATOM 694 C C . ILE A 1 93 ? -11.867 -1.285 24.740 1.00 74.75 93 ILE A C 1
ATOM 696 O O . ILE A 1 93 ? -11.542 -0.802 23.654 1.00 74.75 93 ILE A O 1
ATOM 700 N N . ARG A 1 94 ? -12.434 -2.491 24.844 1.00 75.56 94 ARG A N 1
ATOM 701 C CA . ARG A 1 94 ? -12.714 -3.346 23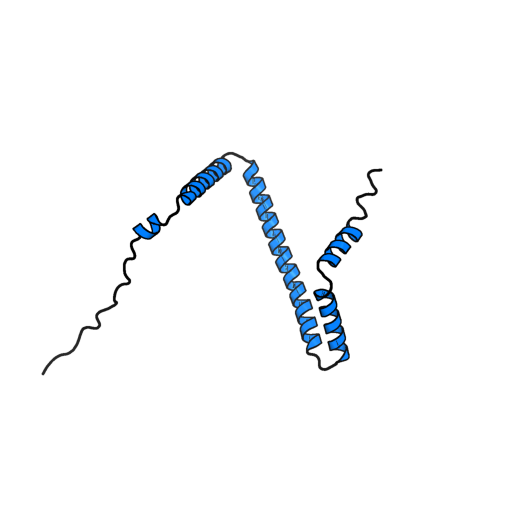.690 1.00 75.56 94 ARG A CA 1
ATOM 702 C C . ARG A 1 94 ? -13.715 -2.708 22.727 1.00 75.56 94 ARG A C 1
ATOM 704 O O . ARG 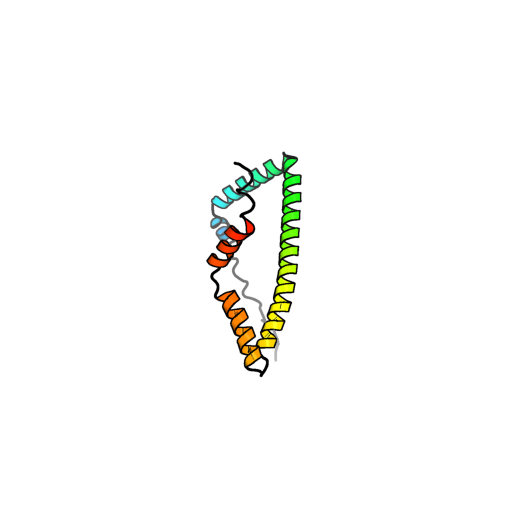A 1 94 ? -13.451 -2.685 21.529 1.00 75.56 94 ARG A O 1
ATOM 711 N N . ASN A 1 95 ? -14.817 -2.157 23.236 1.00 78.00 95 ASN A N 1
ATOM 712 C CA . ASN A 1 95 ? -15.833 -1.514 22.402 1.00 78.00 95 ASN A CA 1
ATOM 713 C C . ASN A 1 95 ? -15.283 -0.274 21.681 1.00 78.00 95 ASN A C 1
ATOM 715 O O . ASN A 1 95 ? -15.546 -0.105 20.495 1.00 78.00 95 ASN A O 1
ATOM 719 N N . VAL A 1 96 ? -14.483 0.563 22.353 1.00 79.81 96 VAL A N 1
ATOM 720 C CA . VAL A 1 96 ? -13.859 1.744 21.724 1.00 79.81 96 VAL A CA 1
ATOM 721 C C . VAL A 1 96 ? -12.869 1.332 20.630 1.00 79.81 96 VAL A C 1
ATOM 723 O O . VAL A 1 96 ? -12.914 1.877 19.527 1.00 79.81 96 VAL A O 1
ATOM 726 N N . ALA A 1 97 ? -12.022 0.331 20.887 1.00 78.88 97 ALA A N 1
ATOM 727 C CA . ALA A 1 97 ? -11.094 -0.194 19.886 1.00 78.88 97 ALA A CA 1
ATOM 728 C C . ALA A 1 97 ? -11.827 -0.810 18.680 1.00 78.88 97 ALA A C 1
ATOM 730 O O . ALA A 1 97 ? -11.424 -0.608 17.535 1.00 78.88 97 ALA A O 1
ATOM 731 N N . GLN A 1 98 ? -12.929 -1.526 18.920 1.00 77.31 98 GLN A N 1
ATOM 732 C CA . GLN A 1 98 ? -13.767 -2.085 17.859 1.00 77.31 98 GLN A CA 1
ATOM 733 C C . GLN A 1 98 ? -14.451 -0.996 17.034 1.00 77.31 98 GLN A C 1
ATOM 735 O O . GLN A 1 98 ? -14.444 -1.088 15.810 1.00 77.31 98 GLN A O 1
ATOM 740 N N . LEU A 1 99 ? -14.981 0.046 17.676 1.00 81.69 99 LEU A N 1
ATOM 741 C CA . LEU A 1 99 ? -15.633 1.162 16.994 1.00 81.69 99 LEU A CA 1
ATOM 742 C C . LEU A 1 99 ? -14.631 1.928 16.119 1.00 81.69 99 LEU A C 1
ATOM 744 O O . LEU A 1 99 ? -14.920 2.195 14.958 1.00 81.69 99 LEU A O 1
ATOM 748 N N . TYR A 1 100 ? -13.416 2.177 16.615 1.00 79.44 100 TYR A N 1
ATOM 749 C CA . TYR A 1 100 ? -12.330 2.769 15.826 1.00 79.44 100 TYR A CA 1
ATOM 750 C C . TYR A 1 100 ? -12.003 1.947 14.566 1.00 79.44 100 TYR A C 1
ATOM 752 O O . TYR A 1 100 ? -11.976 2.484 13.456 1.00 79.44 100 TYR A O 1
ATOM 760 N N . VAL A 1 101 ? -11.813 0.629 14.707 1.00 81.56 101 VAL A N 1
ATOM 761 C CA . VAL A 1 101 ? -11.513 -0.259 13.569 1.00 81.56 101 VAL A CA 1
ATOM 762 C C . VAL A 1 101 ? -12.690 -0.350 12.596 1.00 81.56 101 VAL A C 1
ATOM 764 O O . VAL A 1 101 ? -12.480 -0.357 11.382 1.00 81.56 101 VAL A O 1
ATOM 767 N N . GLN A 1 102 ? -13.920 -0.408 13.108 1.00 82.25 102 GLN A N 1
ATOM 768 C CA . GLN A 1 102 ? -15.130 -0.440 12.289 1.00 82.25 102 GLN A CA 1
ATOM 769 C C . GLN A 1 102 ? -15.332 0.856 11.513 1.00 82.25 102 GLN A C 1
ATOM 771 O O . GLN A 1 102 ? -15.704 0.781 10.353 1.00 82.25 102 GLN A O 1
ATOM 776 N N . VAL A 1 103 ? -15.048 2.027 12.088 1.00 84.75 103 VAL A N 1
ATOM 777 C CA . VAL A 1 103 ? -15.114 3.298 11.351 1.00 84.75 103 VAL A CA 1
ATOM 778 C C . VAL A 1 103 ? -14.057 3.320 10.248 1.00 84.75 103 VAL A C 1
ATOM 780 O O . VAL A 1 103 ? -14.385 3.593 9.099 1.00 84.75 103 VAL A O 1
ATOM 783 N N . ILE A 1 104 ? -12.809 2.948 10.544 1.00 79.38 104 ILE A N 1
ATOM 784 C CA . ILE A 1 104 ? -11.737 2.939 9.534 1.00 79.38 104 ILE A CA 1
ATOM 785 C C . ILE A 1 104 ? -12.024 1.978 8.374 1.00 79.38 104 ILE A C 1
ATOM 787 O O . ILE A 1 104 ? -11.730 2.311 7.229 1.00 79.38 104 ILE A O 1
ATOM 791 N N . ARG A 1 105 ? -12.587 0.795 8.645 1.00 78.56 105 ARG A N 1
ATOM 792 C CA . ARG A 1 105 ? -12.916 -0.196 7.601 1.00 78.56 105 ARG A CA 1
ATOM 793 C C . ARG A 1 105 ? -14.307 -0.015 6.993 1.00 78.56 105 ARG A C 1
ATOM 795 O O . ARG A 1 105 ? -14.564 -0.543 5.918 1.00 78.56 105 ARG A O 1
ATOM 802 N N . GLY A 1 106 ? -15.204 0.664 7.697 1.00 81.50 106 GLY A N 1
ATOM 803 C CA . GLY A 1 106 ? -16.601 0.859 7.322 1.00 81.50 106 GLY A CA 1
ATOM 804 C C . GLY A 1 106 ? -16.838 2.143 6.538 1.00 81.50 106 GLY A C 1
ATOM 805 O O . GLY A 1 106 ? -17.804 2.210 5.784 1.00 81.50 106 GLY A O 1
ATOM 806 N N . VAL A 1 107 ? -15.956 3.143 6.662 1.00 86.75 107 VAL A N 1
ATOM 807 C CA . VAL A 1 107 ? -15.981 4.325 5.796 1.00 86.75 107 VAL A CA 1
ATOM 808 C C . VAL A 1 107 ? -15.516 3.903 4.396 1.00 86.75 107 VAL A C 1
ATOM 810 O O . VAL A 1 107 ? -14.362 3.500 4.233 1.00 86.75 107 VAL A O 1
ATOM 813 N N . PRO A 1 108 ? -16.385 3.985 3.369 1.00 86.38 108 PRO A N 1
ATOM 814 C CA . PRO A 1 108 ? -16.031 3.587 2.015 1.00 86.38 108 PRO A CA 1
ATOM 815 C C . PRO A 1 108 ? -14.827 4.380 1.508 1.00 86.38 108 PRO A C 1
ATOM 817 O O . PRO A 1 108 ? -14.748 5.594 1.717 1.00 86.38 108 PRO A O 1
ATOM 820 N N . ILE A 1 109 ? -13.943 3.723 0.750 1.00 87.50 109 ILE A N 1
ATOM 821 C CA . ILE A 1 109 ? -12.811 4.372 0.061 1.00 87.50 109 ILE A CA 1
ATOM 822 C C . ILE A 1 109 ? -13.275 5.596 -0.747 1.00 87.50 109 ILE A C 1
ATOM 824 O O . ILE A 1 109 ? -12.567 6.595 -0.812 1.00 87.50 109 ILE A O 1
ATOM 828 N N . LEU A 1 110 ? -14.502 5.569 -1.278 1.00 88.56 110 LEU A N 1
ATOM 829 C CA . LEU A 1 110 ? -15.102 6.696 -1.990 1.00 88.56 110 LEU A CA 1
ATOM 830 C C . LEU A 1 110 ? -15.170 7.983 -1.143 1.00 88.56 110 LEU A C 1
ATOM 832 O O . LEU A 1 110 ? -14.829 9.053 -1.639 1.00 88.56 110 LEU A O 1
ATOM 836 N N . VAL A 1 111 ? -15.559 7.883 0.135 1.00 90.50 111 VAL A N 1
ATOM 837 C CA . VAL A 1 111 ? -15.658 9.038 1.049 1.00 90.50 111 VAL A CA 1
ATOM 838 C C . VAL A 1 111 ? -14.273 9.591 1.360 1.00 90.50 111 VAL A C 1
ATOM 840 O O . VAL A 1 111 ? -14.078 10.804 1.360 1.00 90.50 111 VAL A O 1
ATOM 843 N N . GLN A 1 112 ? -13.299 8.704 1.576 1.00 87.94 112 GLN A N 1
ATOM 844 C CA . GLN A 1 112 ? -11.910 9.097 1.800 1.00 87.94 112 GLN A CA 1
ATOM 845 C C . GLN A 1 112 ? -11.361 9.879 0.603 1.00 87.94 112 GLN A C 1
ATOM 847 O O . GLN A 1 112 ? -10.863 10.989 0.775 1.00 87.94 112 GLN A O 1
ATOM 852 N N . ILE A 1 113 ? -11.502 9.347 -0.615 1.00 88.81 113 ILE A N 1
ATOM 853 C CA . ILE A 1 113 ? -10.999 10.009 -1.826 1.00 88.81 113 ILE A CA 1
ATOM 854 C C . ILE A 1 113 ? -11.697 11.360 -2.038 1.00 88.81 113 ILE A C 1
ATOM 856 O O . ILE A 1 113 ? -11.027 12.343 -2.340 1.00 88.81 113 ILE A O 1
ATOM 860 N N . PHE A 1 114 ? -13.016 11.443 -1.832 1.00 89.06 114 PHE A N 1
ATOM 861 C CA . PHE A 1 114 ? -13.774 12.694 -1.956 1.00 89.06 114 PHE A CA 1
ATOM 862 C C . PHE A 1 114 ? -13.336 13.752 -0.935 1.00 89.06 114 PHE A C 1
ATOM 864 O O . PHE A 1 114 ? -13.164 14.916 -1.292 1.00 89.06 114 PHE A O 1
ATOM 871 N N . TYR A 1 115 ? -13.095 13.348 0.316 1.00 88.31 115 TYR A N 1
ATOM 872 C CA . TYR A 1 115 ? -12.576 14.233 1.356 1.00 88.31 115 TYR A CA 1
ATOM 873 C C . TYR A 1 115 ? -11.205 14.795 0.978 1.00 88.31 115 TYR A C 1
ATOM 875 O O . TYR A 1 115 ? -11.016 16.008 0.998 1.00 88.31 115 TYR A O 1
ATOM 883 N N . TRP A 1 116 ? -10.259 13.947 0.563 1.00 88.12 116 TRP A N 1
ATOM 884 C CA . TRP A 1 116 ? -8.953 14.421 0.099 1.00 88.12 116 TRP A CA 1
ATOM 885 C C . TRP A 1 116 ? -9.091 15.332 -1.127 1.00 88.12 116 TRP A C 1
ATOM 887 O O . TRP A 1 116 ? -8.502 16.409 -1.155 1.00 88.12 116 TRP A O 1
ATOM 897 N N . ALA A 1 117 ? -9.924 14.969 -2.101 1.00 87.44 117 ALA A N 1
ATOM 898 C CA . ALA A 1 117 ? -10.140 15.772 -3.299 1.00 87.44 117 ALA A CA 1
ATOM 899 C C . ALA A 1 117 ? -10.726 17.161 -2.991 1.00 87.44 117 ALA A C 1
ATOM 901 O O . ALA A 1 117 ? -10.267 18.147 -3.552 1.00 87.44 117 ALA A O 1
ATOM 902 N N . ILE A 1 118 ? -11.706 17.280 -2.095 1.00 86.94 118 ILE A N 1
ATOM 903 C CA . ILE A 1 118 ? -12.360 18.571 -1.819 1.00 86.94 118 ILE A CA 1
ATOM 904 C C . ILE A 1 118 ? -11.656 19.372 -0.729 1.00 86.94 118 ILE A C 1
ATOM 906 O O . ILE A 1 118 ? -11.660 20.595 -0.809 1.00 86.94 118 ILE A O 1
ATOM 910 N N . CYS A 1 119 ? -11.044 18.731 0.271 1.00 86.12 119 CYS A N 1
ATOM 911 C CA . CYS A 1 119 ? -10.369 19.431 1.367 1.00 86.12 119 CYS A CA 1
ATOM 912 C C . CYS A 1 119 ? -8.891 19.734 1.093 1.00 86.12 119 CYS A C 1
ATOM 914 O O . CYS A 1 119 ? -8.418 20.759 1.573 1.00 86.12 119 CYS A O 1
ATOM 916 N N . ASN A 1 120 ? -8.154 18.907 0.335 1.00 80.00 120 ASN A N 1
ATOM 917 C CA . ASN A 1 120 ? -6.756 19.219 -0.023 1.00 80.00 120 ASN A CA 1
ATOM 918 C C . ASN A 1 120 ? -6.619 20.013 -1.328 1.00 80.00 120 ASN A C 1
ATOM 920 O O . ASN A 1 120 ? -5.704 20.823 -1.448 1.00 80.00 120 ASN A O 1
ATOM 924 N N . PHE A 1 121 ? -7.532 19.853 -2.289 1.00 70.69 121 PHE A N 1
ATOM 925 C CA . PHE A 1 121 ? -7.489 20.594 -3.555 1.00 70.69 121 PHE A CA 1
ATOM 926 C C . PHE A 1 121 ? -8.125 22.015 -3.576 1.00 70.69 121 PHE A C 1
ATOM 928 O O . PHE A 1 121 ? -8.012 22.664 -4.620 1.00 70.69 121 PHE A O 1
ATOM 935 N N . PRO A 1 122 ? -8.742 22.587 -2.508 1.00 72.19 122 PRO A N 1
ATOM 936 C CA . PRO A 1 122 ? -9.445 23.862 -2.611 1.00 72.19 122 PRO A CA 1
ATOM 937 C C . PRO A 1 122 ? -8.574 25.105 -2.715 1.00 72.19 122 PRO A C 1
ATOM 939 O O . PRO A 1 122 ? -9.075 26.189 -3.010 1.00 72.19 122 PRO A O 1
ATOM 942 N N . GLY A 1 123 ? -7.260 24.956 -2.553 1.00 65.50 123 GLY A N 1
ATOM 943 C CA . GLY A 1 123 ? -6.309 26.051 -2.726 1.00 65.50 123 GLY A CA 1
ATOM 944 C C . GLY A 1 123 ? -5.952 26.380 -4.180 1.00 65.50 123 GLY A C 1
ATOM 945 O O . GLY A 1 123 ? -5.428 27.460 -4.430 1.00 65.50 123 GLY A O 1
ATOM 946 N N . ILE A 1 124 ? -6.213 25.496 -5.151 1.00 62.72 124 ILE A N 1
ATOM 947 C CA . ILE A 1 124 ? -5.606 25.621 -6.494 1.00 62.72 124 ILE A CA 1
ATOM 948 C C . ILE A 1 124 ? -6.469 26.445 -7.466 1.00 62.72 124 ILE A C 1
ATOM 950 O O . ILE A 1 124 ? -5.942 27.079 -8.379 1.00 62.72 124 ILE A O 1
ATOM 954 N N . TYR A 1 125 ? -7.784 26.529 -7.256 1.00 61.44 125 TYR A N 1
ATOM 955 C CA . TYR A 1 125 ? -8.688 27.241 -8.172 1.00 61.44 125 TYR A CA 1
ATOM 956 C C . TYR A 1 125 ? -8.834 28.749 -7.910 1.00 61.44 125 TYR A C 1
ATOM 958 O O . TYR A 1 125 ? -9.508 29.428 -8.679 1.00 61.44 125 TYR A O 1
ATOM 966 N N . ARG A 1 126 ? -8.193 29.308 -6.872 1.00 61.12 126 ARG A N 1
ATOM 967 C CA . ARG A 1 126 ? -8.338 30.737 -6.521 1.00 61.12 126 ARG A CA 1
ATOM 96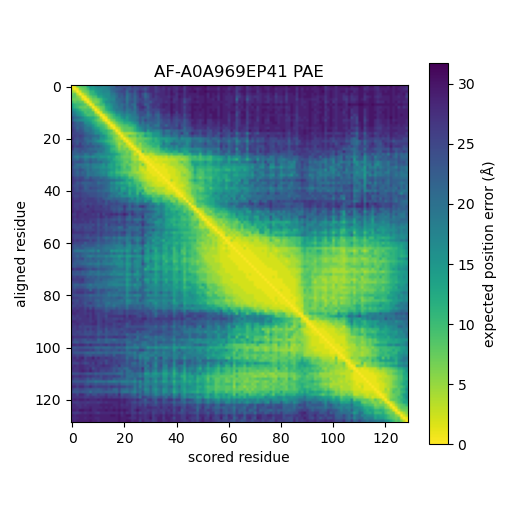8 C C . ARG A 1 126 ? -7.310 31.674 -7.178 1.00 61.12 126 ARG A C 1
ATOM 970 O O . ARG A 1 126 ? -7.378 32.874 -6.962 1.00 61.12 126 ARG A O 1
ATOM 977 N N . SER A 1 127 ? -6.366 31.163 -7.977 1.00 62.41 127 SER A N 1
ATOM 978 C CA . SER A 1 127 ? -5.251 31.970 -8.518 1.00 62.41 127 SER A CA 1
ATOM 979 C C . SER A 1 127 ? -5.388 32.378 -9.995 1.00 62.41 127 SER A C 1
ATOM 981 O O . SER A 1 127 ? -4.458 32.980 -10.533 1.00 62.41 127 SER A O 1
ATOM 983 N N . ARG A 1 128 ? -6.477 32.026 -10.691 1.00 65.44 128 ARG A N 1
ATOM 984 C CA . ARG A 1 128 ? -6.591 32.242 -12.151 1.00 65.44 128 ARG A CA 1
ATOM 985 C C . ARG A 1 128 ? -7.795 33.067 -12.624 1.00 65.44 128 ARG A C 1
ATOM 987 O O . ARG A 1 128 ? -8.015 33.104 -13.831 1.00 65.44 128 ARG A O 1
ATOM 994 N N . TYR A 1 129 ? -8.491 33.764 -11.725 1.00 51.34 129 TYR A N 1
ATOM 995 C CA . TYR A 1 129 ? -9.419 34.850 -12.068 1.00 51.34 129 TYR A CA 1
ATOM 996 C C . TYR A 1 129 ? -9.305 35.975 -11.046 1.00 51.34 129 TYR A C 1
ATOM 998 O O . TYR A 1 129 ? -9.370 35.654 -9.837 1.00 51.34 129 TYR A O 1
#

Secondary structure (DSSP, 8-state):
------------------HHHHHHSS-THHHHHHHHHHHHHHHHHH-THHHHHHHHHHHHHHHHHHHHHHHHHHHHHHHHHHHHHHHSS-HHHHHHHHHHHHHHHHS-HHHHHHHHHHHHSTTSTTS--

Foldseek 3Di:
DDDDDDDPPDDPDPDPPDPVVVVVPPDPCVVVVVVVVVVVVVVCVPDPVNVVVVVVVVVVVVVCVVVCVVVVVVCCVVVVVLVVQLVDPDPVSNVVSVVVVCCVVVPDPVVVVVCCCCVVVPVPPPPPD

Mean predicted aligned error: 16.75 Å

Sequence (129 aa):
MTSTTESFSATGAPASRSRSKLLAELPWWAFLIILAGVGLVYNFITDETYNKIIGTLGEGVRLTAIATLSAYSMALVLGLTTALMQLSRNVIIRNVAQLYVQVIRGVPILVQIFYWAICNFPGIYRSRY

pLDDT: mean 74.52, std 13.75, range [43.66, 97.06]

Solvent-accessible surface area (backbone atoms only — not comparable to full-atom values): 7830 Å² total; per-residue (Å²): 140,79,82,85,88,87,77,92,70,74,76,88,71,78,76,84,74,54,68,65,58,64,61,67,66,55,55,74,63,55,56,52,52,50,52,51,48,48,52,48,53,56,56,60,74,74,43,84,66,51,63,56,50,54,52,53,51,54,52,51,52,52,49,53,50,52,52,49,54,53,51,50,53,54,48,48,55,52,50,49,54,49,53,54,44,49,71,43,90,50,65,68,58,22,50,54,48,48,50,54,53,45,50,68,71,62,53,53,70,67,58,55,53,50,47,50,54,59,70,69,50,66,75,69,77,70,80,82,119

Radius of gyration: 31.45 Å; Cα contacts (8 Å, |Δi|>4): 17; chains: 1; bounding box: 42×109×63 Å